Protein AF-A0AAN6RNL7-F1 (afdb_monomer_lite)

Foldseek 3Di:
DDDPPPDPDPVVVVVVVVVVVCVVVDQLVAEFFDEAEDDPPCPLVVLVVCVVVSVVSVYHYHYYYDPQDLVDDPNVVSVVVNVCNRCVVVVD

pLDDT: mean 90.2, std 13.34, range [42.34, 97.81]

InterPro domains:
  IPR021047 Mannosyltransferase 1, CMT1 [PF11735] (10-91)
  IPR021047 Mannosyltransferase 1, CMT1 [PTHR34144] (9-91)

Secondary structure (DSSP, 8-state):
-PPP-----HHHHHHHHHHHHHHHH-GGG-EEEEEE-S--SSHHHHHHHTHHHHHHTT-EEEEEE----TTSS-HHHHHHHHHHHHHGGG--

Organism: NCBI:txid2831512

Radius of gyration: 15.47 Å; chains: 1; bounding box: 34×42×38 Å

Sequence (92 aa):
MRRPSAAPGLLPRLINSLVETIRFLGPSRCALSIVEGNSVDGTGEVLASLRPALEALGVTYHFSTTPIDPTHGDRIVALAHLRNLALAPLLN

Structure (mmCIF, N/CA/C/O backbone):
data_AF-A0AAN6RNL7-F1
#
_entry.id   AF-A0AAN6RNL7-F1
#
loop_
_atom_site.group_PDB
_atom_site.id
_atom_site.type_symbol
_atom_site.label_atom_id
_atom_site.label_alt_id
_atom_site.label_comp_id
_atom_site.label_asym_id
_atom_site.label_entity_id
_atom_site.label_seq_id
_atom_site.pdbx_PDB_ins_code
_atom_site.Cartn_x
_atom_site.Cartn_y
_atom_site.Cartn_z
_atom_site.occupancy
_atom_site.B_iso_or_equiv
_atom_site.auth_seq_id
_atom_site.auth_comp_id
_atom_site.auth_asym_id
_atom_site.auth_atom_id
_atom_site.pdbx_PDB_model_num
ATOM 1 N N . MET A 1 1 ? 20.726 28.632 14.910 1.00 42.34 1 MET A N 1
ATOM 2 C CA . MET A 1 1 ? 20.245 28.790 13.520 1.00 42.34 1 MET A CA 1
ATOM 3 C C . MET A 1 1 ? 19.455 27.531 13.155 1.00 42.34 1 MET A C 1
ATOM 5 O O . MET A 1 1 ? 20.056 26.476 13.001 1.00 42.34 1 MET A O 1
ATOM 9 N N . ARG A 1 2 ? 18.114 27.578 13.169 1.00 42.88 2 ARG A N 1
ATOM 10 C CA . ARG A 1 2 ? 17.261 26.428 12.800 1.00 42.88 2 ARG A CA 1
ATOM 11 C C . ARG A 1 2 ? 17.420 26.210 11.292 1.00 42.88 2 ARG A C 1
ATOM 13 O O . ARG A 1 2 ? 17.152 27.139 10.535 1.00 42.88 2 ARG A O 1
ATOM 20 N N . ARG A 1 3 ? 17.876 25.029 10.854 1.00 44.72 3 ARG A N 1
ATOM 21 C CA . ARG A 1 3 ? 17.788 24.663 9.431 1.00 44.72 3 ARG A CA 1
ATOM 22 C C . ARG A 1 3 ? 16.312 24.762 9.018 1.00 44.72 3 ARG A C 1
ATOM 24 O O . ARG A 1 3 ? 15.469 24.311 9.800 1.00 44.72 3 ARG A O 1
ATOM 31 N N . PRO A 1 4 ? 15.979 25.338 7.851 1.00 47.25 4 PRO A N 1
ATOM 32 C CA . PRO A 1 4 ? 14.627 25.226 7.323 1.00 47.25 4 PRO A CA 1
ATOM 33 C C . PRO A 1 4 ? 14.291 23.734 7.251 1.00 47.25 4 PRO A C 1
ATOM 35 O O . PRO A 1 4 ? 15.087 22.947 6.735 1.00 47.25 4 PRO A O 1
ATOM 38 N N . SER A 1 5 ? 13.171 23.330 7.856 1.00 54.19 5 SER A N 1
ATOM 39 C CA . SER A 1 5 ? 12.681 21.959 7.747 1.00 54.19 5 SER A CA 1
ATOM 40 C C . SER A 1 5 ? 12.562 21.644 6.261 1.00 54.19 5 SER A C 1
ATOM 42 O O . SER A 1 5 ? 11.782 22.300 5.566 1.00 54.19 5 SER A O 1
ATOM 44 N N . ALA A 1 6 ? 13.362 20.697 5.764 1.00 54.44 6 ALA A N 1
ATOM 45 C CA . ALA A 1 6 ? 13.182 20.190 4.416 1.00 54.44 6 ALA A CA 1
ATOM 46 C C . ALA A 1 6 ? 11.709 19.800 4.272 1.00 54.44 6 ALA A C 1
ATOM 48 O O . ALA A 1 6 ? 11.139 19.184 5.176 1.00 54.44 6 ALA A O 1
ATOM 49 N N . ALA A 1 7 ? 11.089 20.221 3.171 1.00 53.75 7 ALA A N 1
ATOM 50 C CA . ALA A 1 7 ? 9.797 19.714 2.743 1.00 53.75 7 ALA A CA 1
ATOM 51 C C . ALA A 1 7 ? 9.758 18.201 3.037 1.00 53.75 7 ALA A C 1
ATOM 53 O O . ALA A 1 7 ? 10.650 17.506 2.547 1.00 53.75 7 ALA A O 1
ATOM 54 N N . PRO A 1 8 ? 8.807 17.680 3.844 1.00 60.12 8 PRO A N 1
ATOM 55 C CA . PRO A 1 8 ? 8.777 16.251 4.131 1.00 60.12 8 PRO A CA 1
ATOM 56 C C . PRO A 1 8 ? 8.789 15.499 2.805 1.00 60.12 8 PRO A C 1
ATOM 58 O O . PRO A 1 8 ? 8.101 15.931 1.873 1.00 60.12 8 PRO A O 1
ATOM 61 N N . GLY A 1 9 ? 9.611 14.451 2.708 1.00 81.06 9 GLY A N 1
ATOM 62 C CA . GLY A 1 9 ? 9.706 13.632 1.502 1.00 81.06 9 GLY A CA 1
ATOM 63 C C . GLY A 1 9 ? 8.320 13.169 1.045 1.00 81.06 9 GLY A C 1
ATOM 64 O O . GLY A 1 9 ? 7.376 13.128 1.839 1.00 81.06 9 GLY A O 1
ATOM 65 N N . LEU A 1 10 ? 8.180 12.844 -0.241 1.00 88.62 10 LEU A N 1
ATOM 66 C CA . LEU A 1 10 ? 6.886 12.477 -0.823 1.00 88.62 10 LEU A CA 1
ATOM 67 C C . LEU A 1 10 ? 6.230 11.309 -0.068 1.00 88.62 10 LEU A C 1
ATOM 69 O O . LEU A 1 10 ? 5.052 11.391 0.268 1.00 88.62 10 LEU A O 1
ATOM 73 N N . LEU A 1 11 ? 7.004 10.273 0.266 1.00 89.56 11 LEU A N 1
ATOM 74 C CA . LEU A 1 11 ? 6.498 9.072 0.926 1.00 89.56 1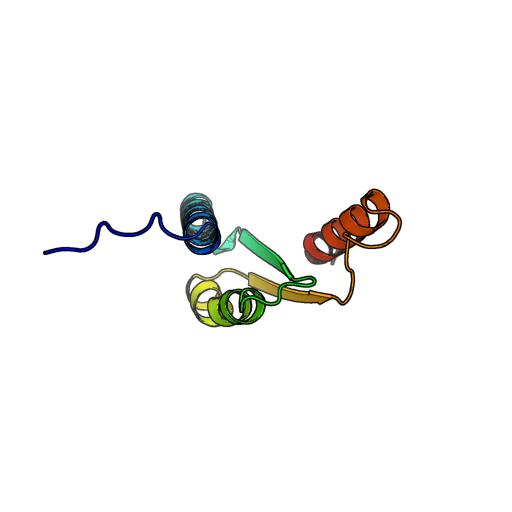1 LEU A CA 1
ATOM 75 C C . LEU A 1 11 ? 5.835 9.367 2.292 1.00 89.56 11 LEU A C 1
ATOM 77 O O . LEU A 1 11 ? 4.656 9.046 2.428 1.00 89.56 11 LEU A O 1
ATOM 81 N N . PRO A 1 12 ? 6.480 10.049 3.266 1.00 90.62 12 PRO A N 1
ATOM 82 C CA . PRO A 1 12 ? 5.815 10.453 4.509 1.00 90.62 12 PRO A CA 1
ATOM 83 C C . PRO A 1 12 ? 4.487 11.194 4.316 1.00 90.62 12 PRO A C 1
ATOM 85 O O . PRO A 1 12 ? 3.541 10.960 5.066 1.00 90.62 12 PRO A O 1
ATOM 88 N N . ARG A 1 13 ? 4.390 12.068 3.303 1.00 93.25 13 ARG A N 1
ATOM 89 C CA . ARG A 1 13 ? 3.140 12.788 3.013 1.00 93.25 13 ARG A CA 1
ATOM 90 C C . ARG A 1 13 ? 2.050 11.844 2.520 1.00 93.25 13 ARG A C 1
ATOM 92 O O . ARG A 1 13 ? 0.938 11.903 3.030 1.00 93.25 13 ARG A O 1
ATOM 99 N N . LEU A 1 14 ? 2.376 10.971 1.565 1.00 94.31 14 LEU A N 1
ATOM 100 C CA . LEU A 1 14 ? 1.429 9.998 1.016 1.00 94.31 14 LEU A CA 1
ATOM 101 C C . LEU A 1 14 ? 0.927 9.036 2.097 1.00 94.31 14 LEU A C 1
ATOM 103 O O . LEU A 1 14 ? -0.275 8.799 2.188 1.00 94.31 14 LEU A O 1
ATOM 107 N N . ILE A 1 15 ? 1.822 8.542 2.958 1.00 93.75 15 ILE A N 1
ATOM 108 C CA . ILE A 1 15 ? 1.443 7.676 4.080 1.00 93.75 15 ILE A CA 1
ATOM 109 C C . ILE A 1 15 ? 0.524 8.416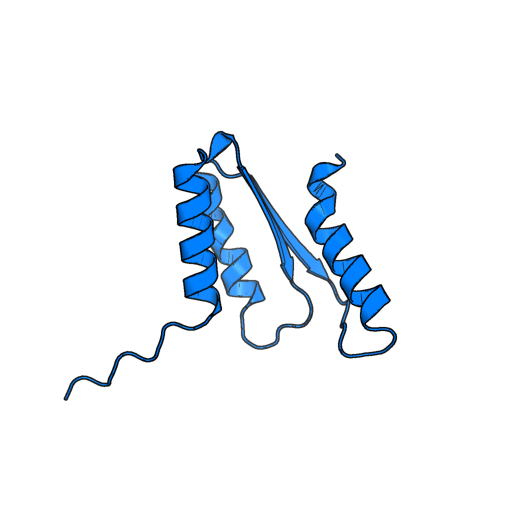 5.055 1.00 93.75 15 ILE A C 1
ATOM 111 O O . ILE A 1 15 ? -0.488 7.853 5.468 1.00 93.75 15 ILE A O 1
ATOM 115 N N . ASN A 1 16 ? 0.811 9.681 5.379 1.00 93.94 16 ASN A N 1
ATOM 116 C CA . ASN A 1 16 ? -0.067 10.459 6.252 1.00 93.94 16 ASN A CA 1
ATOM 117 C C . ASN A 1 16 ? -1.469 10.632 5.644 1.00 93.94 16 ASN A C 1
ATOM 119 O O . ASN A 1 16 ? -2.460 10.358 6.316 1.00 93.94 16 ASN A O 1
ATOM 123 N N . SER A 1 17 ? -1.563 10.993 4.360 1.00 96.38 17 SER A N 1
ATOM 124 C CA . SER A 1 17 ? -2.851 11.125 3.665 1.00 96.38 17 SER A CA 1
ATOM 125 C C . SER A 1 17 ? -3.628 9.805 3.593 1.00 96.38 17 SER A C 1
ATOM 127 O O . SER A 1 17 ? -4.850 9.802 3.755 1.00 96.38 17 SER A O 1
ATOM 129 N N . LEU A 1 18 ? -2.944 8.671 3.397 1.00 95.75 18 LEU A N 1
ATOM 130 C CA . LEU A 1 18 ? -3.570 7.346 3.430 1.00 95.75 18 LEU A CA 1
ATOM 131 C C . LEU A 1 18 ? -4.134 7.029 4.816 1.00 95.75 18 LEU A C 1
ATOM 133 O O . LEU A 1 18 ? -5.291 6.633 4.930 1.00 95.75 18 LEU A O 1
ATOM 137 N N . VAL A 1 19 ? -3.349 7.244 5.873 1.00 95.56 19 VAL A N 1
ATOM 138 C CA . VAL A 1 19 ? -3.781 6.988 7.254 1.00 95.56 19 VAL A CA 1
ATOM 139 C C . VAL A 1 19 ? -4.958 7.886 7.646 1.00 95.56 19 VAL A C 1
ATOM 141 O O . VAL A 1 19 ? -5.906 7.410 8.269 1.00 95.56 19 VAL A O 1
ATOM 144 N N . GLU A 1 20 ? -4.939 9.165 7.267 1.00 97.56 20 GLU A N 1
ATOM 145 C CA . GLU A 1 20 ? -6.063 10.086 7.482 1.00 97.56 20 GLU A CA 1
ATOM 146 C C . GLU A 1 20 ? -7.331 9.611 6.765 1.00 97.56 20 GLU A C 1
ATOM 148 O O . GLU A 1 20 ? -8.400 9.559 7.374 1.00 97.56 20 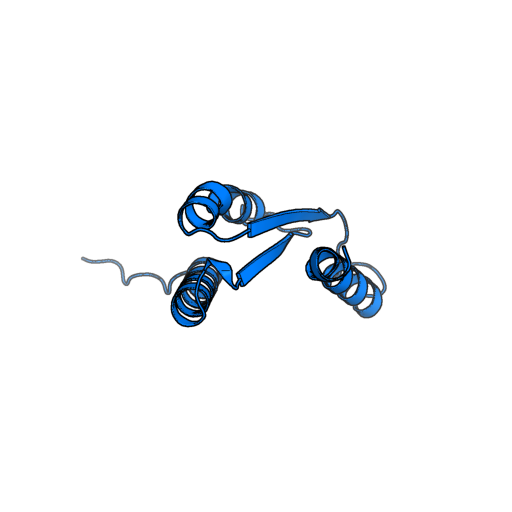GLU A O 1
ATOM 153 N N . THR A 1 21 ? -7.203 9.182 5.508 1.00 97.81 21 THR A N 1
ATOM 154 C CA . THR A 1 21 ? -8.325 8.650 4.721 1.00 97.81 21 THR A CA 1
ATOM 155 C C . THR A 1 21 ? -8.905 7.385 5.356 1.00 97.81 21 THR A C 1
ATOM 157 O O . THR A 1 21 ? -10.118 7.274 5.520 1.00 97.81 21 THR A O 1
ATOM 160 N N . ILE A 1 22 ? -8.051 6.450 5.779 1.00 97.38 22 ILE A N 1
ATOM 161 C CA . ILE A 1 22 ? -8.457 5.211 6.458 1.00 97.38 22 ILE A CA 1
ATOM 162 C C . ILE A 1 22 ? -9.207 5.517 7.760 1.00 97.38 22 ILE A C 1
ATOM 164 O O . ILE A 1 22 ? -10.249 4.921 8.032 1.00 97.38 22 ILE A O 1
ATOM 168 N N . ARG A 1 23 ? -8.708 6.463 8.566 1.00 96.31 23 ARG A N 1
ATOM 169 C CA . ARG A 1 23 ? -9.375 6.880 9.810 1.00 96.31 23 ARG A CA 1
ATOM 170 C C . ARG A 1 23 ? -10.738 7.506 9.540 1.00 96.31 23 ARG A C 1
ATOM 172 O O . ARG A 1 23 ? -11.679 7.210 10.267 1.00 96.31 23 ARG A O 1
ATOM 179 N N . PHE A 1 24 ? -10.843 8.331 8.501 1.00 97.81 24 PHE A N 1
ATOM 180 C CA . PHE A 1 24 ? -12.102 8.949 8.096 1.00 97.81 24 PHE A CA 1
ATOM 181 C C . PHE A 1 24 ? -13.135 7.915 7.621 1.00 97.81 24 PHE A C 1
ATOM 183 O O . PHE A 1 24 ? -14.296 7.976 8.019 1.00 97.81 24 PHE A O 1
ATOM 190 N N . LEU A 1 25 ? -12.724 6.945 6.797 1.00 97.31 25 LEU A N 1
ATOM 191 C CA . LEU A 1 25 ? -13.619 5.913 6.255 1.00 97.31 25 LEU A CA 1
ATOM 192 C C . LEU A 1 25 ? -13.982 4.819 7.273 1.00 97.31 25 LEU A C 1
ATOM 194 O O . LEU A 1 25 ? -15.022 4.166 7.124 1.00 97.31 25 LEU A O 1
ATOM 198 N N . GLY A 1 26 ? -13.144 4.633 8.293 1.00 97.25 26 GLY A N 1
ATOM 199 C CA . GLY A 1 26 ? -13.221 3.552 9.269 1.00 97.25 26 GLY A CA 1
ATOM 200 C C . GLY A 1 26 ? -12.192 2.455 8.957 1.00 97.25 26 GLY A C 1
ATOM 201 O O . GLY A 1 26 ? -12.307 1.814 7.910 1.00 97.25 26 GLY A O 1
ATOM 202 N N . PRO A 1 27 ? -11.220 2.179 9.851 1.00 96.62 27 PRO A N 1
ATOM 203 C CA . PRO A 1 27 ? -10.144 1.220 9.585 1.00 96.62 27 PRO A CA 1
ATOM 204 C C . PRO A 1 27 ? -10.610 -0.195 9.241 1.00 96.62 27 PRO A C 1
ATOM 206 O O . PRO A 1 27 ? -10.105 -0.784 8.293 1.00 96.62 27 PRO A O 1
ATOM 209 N N . SER A 1 28 ? -11.641 -0.697 9.926 1.00 94.75 28 SER A N 1
ATOM 210 C CA . SER A 1 28 ? -12.225 -2.024 9.677 1.00 94.75 28 SER A CA 1
ATOM 211 C C . SER A 1 28 ? -12.935 -2.155 8.325 1.00 94.75 28 SER A C 1
ATOM 213 O O . SER A 1 28 ? -13.313 -3.255 7.930 1.00 94.75 28 SER A O 1
ATOM 215 N N . ARG A 1 29 ? -13.146 -1.039 7.618 1.00 95.12 29 ARG A N 1
ATOM 216 C CA . ARG A 1 29 ? -13.748 -0.983 6.278 1.00 95.12 29 ARG A CA 1
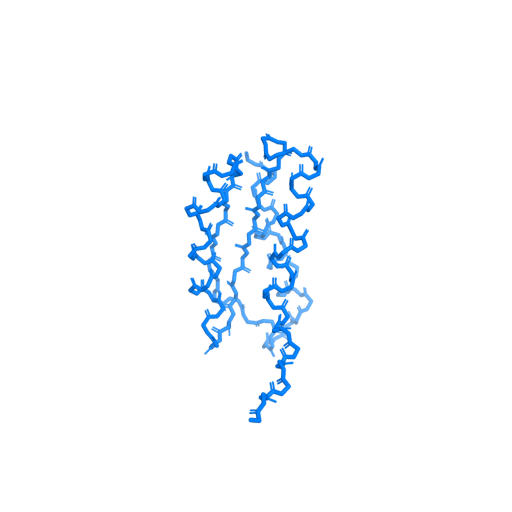ATOM 217 C C . ARG A 1 29 ? -12.696 -0.822 5.181 1.00 95.12 29 ARG A C 1
ATOM 219 O O . ARG A 1 29 ? -13.058 -0.665 4.018 1.00 95.12 29 ARG A O 1
ATOM 226 N N . CYS A 1 30 ? -11.419 -0.810 5.552 1.00 96.19 30 CYS A N 1
ATOM 227 C CA . CYS A 1 30 ? -10.311 -0.544 4.654 1.00 96.19 30 CYS A CA 1
ATOM 228 C C . CYS A 1 30 ? -9.303 -1.694 4.676 1.00 96.19 30 CYS A C 1
ATOM 230 O O . CYS A 1 30 ? -8.998 -2.268 5.719 1.00 96.19 30 CYS A O 1
ATOM 232 N N . ALA A 1 31 ? -8.710 -1.950 3.516 1.00 95.81 31 ALA A N 1
ATOM 233 C CA . ALA A 1 31 ? -7.467 -2.692 3.381 1.00 95.81 31 ALA A CA 1
ATOM 234 C C . ALA A 1 31 ? -6.474 -1.819 2.609 1.00 95.81 31 ALA A C 1
ATOM 236 O O . ALA A 1 31 ? -6.872 -1.028 1.750 1.00 95.81 31 ALA A O 1
ATOM 237 N N . LEU A 1 32 ? -5.185 -1.955 2.912 1.00 96.88 32 LEU A N 1
ATOM 238 C CA . LEU A 1 32 ? -4.113 -1.311 2.163 1.00 96.88 32 LEU A CA 1
ATOM 239 C C . LEU A 1 32 ? -3.308 -2.389 1.441 1.00 96.88 32 LEU A C 1
ATOM 241 O O . LEU A 1 32 ? -2.844 -3.336 2.068 1.00 96.88 32 LEU A O 1
ATOM 245 N N . SER A 1 33 ? -3.136 -2.237 0.131 1.00 97.62 33 SER A N 1
ATOM 246 C CA . SER A 1 33 ? -2.326 -3.131 -0.694 1.00 97.62 33 SER A CA 1
ATOM 247 C C . SER A 1 33 ? -1.261 -2.327 -1.425 1.00 97.62 33 SER A C 1
ATOM 249 O O . SER A 1 33 ? -1.584 -1.381 -2.145 1.00 97.62 33 SER A O 1
ATOM 251 N N . ILE A 1 34 ? 0.005 -2.676 -1.205 1.00 96.75 34 ILE A N 1
ATOM 252 C CA . ILE A 1 34 ? 1.161 -2.021 -1.815 1.00 96.75 34 ILE A CA 1
ATOM 253 C C . ILE A 1 34 ? 2.060 -3.085 -2.446 1.00 96.75 34 ILE A C 1
ATOM 255 O O . ILE A 1 34 ? 2.450 -4.062 -1.803 1.00 96.75 34 ILE A O 1
ATOM 259 N N . VAL A 1 35 ? 2.404 -2.858 -3.712 1.00 96.81 35 VAL A N 1
ATOM 260 C CA . VAL A 1 35 ? 3.432 -3.609 -4.435 1.00 96.81 35 VAL A CA 1
ATOM 261 C C . VAL A 1 35 ? 4.607 -2.673 -4.641 1.00 96.81 35 VAL A C 1
ATOM 263 O O . VAL A 1 35 ? 4.465 -1.636 -5.289 1.00 96.81 35 VAL A O 1
ATOM 266 N N . GLU A 1 36 ? 5.745 -3.026 -4.063 1.00 93.75 36 GLU A N 1
ATOM 267 C CA . GLU A 1 36 ? 7.001 -2.312 -4.261 1.00 93.75 36 GLU A CA 1
ATOM 268 C C . GLU A 1 36 ? 7.784 -2.966 -5.412 1.00 93.75 36 GLU A C 1
ATOM 270 O O . GLU A 1 36 ? 7.769 -4.188 -5.565 1.00 93.75 36 GLU A O 1
ATOM 275 N N . GLY A 1 37 ? 8.374 -2.139 -6.276 1.00 87.75 37 GLY A N 1
ATOM 276 C CA . GLY A 1 37 ? 9.072 -2.564 -7.486 1.00 87.75 37 GLY A CA 1
ATOM 277 C C . GLY A 1 37 ? 10.588 -2.507 -7.320 1.00 87.75 37 GLY A C 1
ATOM 278 O O . GLY A 1 37 ? 11.182 -3.333 -6.639 1.00 87.75 37 GLY A O 1
ATOM 279 N N . ASN A 1 38 ? 11.223 -1.551 -8.001 1.00 85.75 38 ASN A N 1
ATOM 280 C CA . ASN A 1 38 ? 12.679 -1.444 -8.112 1.00 85.75 38 ASN A CA 1
ATOM 281 C C . ASN A 1 38 ? 13.276 -0.255 -7.337 1.00 85.75 38 ASN A C 1
ATOM 283 O O . ASN A 1 38 ? 14.248 0.355 -7.792 1.00 85.75 38 ASN A O 1
ATOM 287 N N . SER A 1 39 ? 12.710 0.104 -6.183 1.00 85.19 39 SER A N 1
ATOM 288 C CA . SER A 1 39 ? 13.271 1.182 -5.364 1.00 85.19 39 SER A CA 1
ATOM 289 C C . SER A 1 39 ? 14.630 0.775 -4.786 1.00 85.19 39 SER A C 1
ATOM 291 O O . SER A 1 39 ? 14.785 -0.306 -4.228 1.00 85.19 39 SER A O 1
ATOM 293 N N . VAL A 1 40 ? 15.619 1.667 -4.877 1.00 86.44 40 VAL A N 1
ATOM 294 C CA . VAL A 1 40 ? 16.977 1.459 -4.324 1.00 86.44 40 VAL A CA 1
ATOM 295 C C . VAL A 1 40 ? 17.295 2.406 -3.162 1.00 86.44 40 VAL A C 1
ATOM 297 O O . VAL A 1 40 ? 18.440 2.517 -2.734 1.00 86.44 40 VAL A O 1
ATOM 300 N N . ASP A 1 41 ? 16.290 3.127 -2.669 1.00 86.94 41 ASP A N 1
ATOM 301 C CA . ASP A 1 41 ? 16.426 4.244 -1.729 1.00 86.94 41 ASP A CA 1
ATOM 302 C C . ASP A 1 41 ? 15.893 3.941 -0.317 1.00 86.94 41 ASP A C 1
ATOM 304 O O . ASP A 1 41 ? 15.717 4.853 0.491 1.00 86.94 41 ASP A O 1
ATOM 308 N N . GLY A 1 42 ? 15.634 2.669 -0.006 1.00 88.56 42 GLY A N 1
ATOM 309 C CA . GLY A 1 42 ? 15.087 2.255 1.287 1.00 88.56 42 GLY A CA 1
ATOM 310 C C . GLY A 1 42 ? 13.553 2.294 1.374 1.00 88.56 42 GLY A C 1
ATOM 311 O O . GLY A 1 42 ? 12.980 2.064 2.443 1.00 88.56 42 GLY A O 1
ATOM 312 N N . THR A 1 43 ? 12.858 2.638 0.278 1.00 91.00 43 THR A N 1
ATOM 313 C CA . THR A 1 43 ? 11.389 2.741 0.2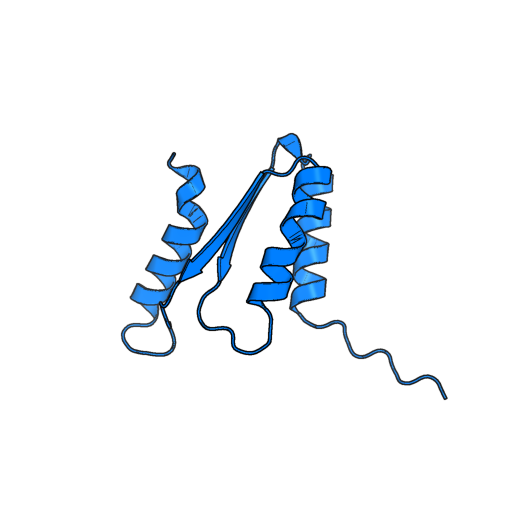54 1.00 91.00 43 THR A CA 1
ATOM 314 C C . THR A 1 43 ? 10.712 1.426 0.648 1.00 91.00 43 THR A C 1
ATOM 316 O O . THR A 1 43 ? 9.741 1.449 1.408 1.00 91.00 43 THR A O 1
ATOM 319 N N . GLY A 1 44 ? 11.231 0.281 0.195 1.00 92.81 44 GLY A N 1
ATOM 320 C CA . GLY A 1 44 ? 10.669 -1.033 0.517 1.00 92.81 44 GLY A CA 1
ATOM 321 C C . GLY A 1 44 ? 10.703 -1.350 2.010 1.00 92.81 44 GLY A C 1
ATOM 322 O O . GLY A 1 44 ? 9.701 -1.791 2.570 1.00 92.81 44 GLY A O 1
ATOM 323 N N . GLU A 1 45 ? 11.809 -1.050 2.686 1.00 93.19 45 GLU A N 1
ATOM 324 C CA . GLU A 1 45 ? 11.976 -1.257 4.123 1.00 93.19 45 GLU A CA 1
ATOM 325 C C . GLU A 1 45 ? 11.027 -0.369 4.927 1.00 93.19 45 GLU A C 1
ATOM 327 O O . GLU A 1 45 ? 10.377 -0.836 5.867 1.00 93.19 45 GLU A O 1
ATOM 332 N N . VAL A 1 46 ? 10.892 0.901 4.529 1.00 93.12 46 VAL A N 1
ATOM 333 C CA . VAL A 1 46 ? 9.946 1.825 5.162 1.00 93.12 46 VAL A CA 1
ATOM 334 C C . VAL A 1 46 ? 8.518 1.309 4.999 1.00 93.12 46 VAL A C 1
ATOM 336 O O . VAL A 1 46 ? 7.800 1.212 5.993 1.00 93.12 46 VAL A O 1
ATOM 339 N N . LEU A 1 47 ? 8.109 0.921 3.788 1.00 95.38 47 LEU A N 1
ATOM 340 C CA . LEU A 1 47 ? 6.770 0.391 3.519 1.00 95.38 47 LEU A CA 1
ATOM 341 C C . LEU A 1 47 ? 6.491 -0.909 4.284 1.00 95.38 47 LEU A C 1
ATOM 343 O O . LEU A 1 47 ? 5.404 -1.065 4.846 1.00 95.38 47 LEU A O 1
ATOM 347 N N . ALA A 1 48 ? 7.460 -1.822 4.359 1.00 95.31 48 ALA A N 1
ATOM 348 C CA . ALA A 1 48 ? 7.338 -3.053 5.134 1.00 95.31 48 ALA A CA 1
ATOM 349 C C . ALA A 1 48 ? 7.162 -2.762 6.635 1.00 95.31 48 ALA A C 1
ATOM 351 O O . ALA A 1 48 ? 6.329 -3.386 7.300 1.00 95.31 48 ALA A O 1
ATOM 352 N N . SER A 1 49 ? 7.888 -1.769 7.161 1.00 95.44 49 SER A N 1
ATOM 353 C CA . SER A 1 49 ? 7.855 -1.391 8.580 1.00 95.44 49 SER A CA 1
ATOM 354 C C . SER A 1 49 ? 6.520 -0.801 9.051 1.00 95.44 49 SER A C 1
ATOM 356 O O . SER A 1 49 ? 6.273 -0.746 10.254 1.00 95.44 49 SER A O 1
ATOM 358 N N . LEU A 1 50 ? 5.625 -0.402 8.137 1.00 95.44 50 LEU A N 1
ATOM 359 C CA . LEU A 1 50 ? 4.304 0.136 8.489 1.00 95.44 50 LEU A CA 1
ATOM 360 C C . LEU A 1 50 ? 3.349 -0.924 9.051 1.00 95.44 50 LEU A C 1
ATOM 362 O O . LEU A 1 50 ? 2.365 -0.569 9.704 1.00 95.44 50 LEU A O 1
ATOM 366 N N . ARG A 1 51 ? 3.623 -2.213 8.807 1.00 97.00 51 ARG A N 1
ATOM 367 C CA . ARG A 1 51 ? 2.719 -3.320 9.140 1.00 97.00 51 ARG A CA 1
ATOM 368 C C . ARG A 1 51 ? 2.213 -3.296 10.586 1.00 97.00 51 ARG A C 1
ATOM 370 O O . ARG A 1 51 ? 0.993 -3.269 10.746 1.00 97.00 51 ARG A O 1
ATOM 377 N N . PRO A 1 52 ? 3.069 -3.231 11.626 1.00 97.44 52 PRO A N 1
ATOM 378 C CA . PRO A 1 52 ? 2.586 -3.281 13.003 1.00 97.44 52 PRO A CA 1
ATOM 379 C C . PRO A 1 52 ? 1.645 -2.117 13.335 1.00 97.44 52 PRO A C 1
ATOM 381 O O . PRO A 1 52 ? 0.669 -2.297 14.055 1.00 97.44 52 PRO A O 1
ATOM 384 N N . ALA A 1 53 ? 1.904 -0.926 12.785 1.00 95.25 53 ALA A N 1
ATOM 385 C CA . ALA A 1 53 ? 1.080 0.255 13.027 1.00 95.25 53 ALA A CA 1
ATOM 386 C C . ALA A 1 53 ? -0.285 0.175 12.322 1.00 95.25 53 ALA A C 1
ATOM 388 O O . ALA A 1 53 ? -1.296 0.578 12.895 1.00 95.25 53 ALA A O 1
ATOM 389 N N . LEU A 1 54 ? -0.324 -0.345 11.092 1.00 96.06 54 LEU A N 1
ATOM 390 C CA . LEU A 1 54 ? -1.564 -0.525 10.331 1.00 96.06 54 LEU A CA 1
ATOM 391 C C . LEU A 1 54 ? -2.437 -1.636 10.925 1.00 96.06 54 LEU A C 1
ATOM 393 O O . LEU A 1 54 ? -3.639 -1.442 11.095 1.00 96.06 54 LEU A O 1
ATOM 397 N N . GLU A 1 55 ? -1.833 -2.757 11.317 1.00 95.62 55 GLU A N 1
ATOM 398 C CA . GLU A 1 55 ? -2.545 -3.863 11.965 1.00 95.62 55 GLU A CA 1
ATOM 399 C C . GLU A 1 55 ? -3.080 -3.446 13.344 1.00 95.62 55 GLU A C 1
ATOM 401 O O . GLU A 1 55 ? -4.232 -3.735 13.662 1.00 95.62 55 GLU A O 1
ATOM 406 N N . ALA A 1 56 ? -2.318 -2.666 14.121 1.00 96.00 56 ALA A N 1
ATOM 407 C CA . ALA A 1 56 ? -2.798 -2.082 15.378 1.00 96.00 56 ALA A CA 1
ATOM 408 C C . ALA A 1 56 ? -3.965 -1.093 15.184 1.00 96.00 56 ALA A C 1
ATOM 410 O O . ALA A 1 56 ? -4.792 -0.933 16.080 1.00 96.00 56 ALA A O 1
ATOM 411 N N . LEU A 1 57 ? -4.057 -0.441 14.019 1.00 95.31 57 LEU A N 1
ATOM 412 C CA . LEU A 1 57 ? -5.195 0.405 13.646 1.00 95.31 57 LEU A CA 1
ATOM 413 C C . LEU A 1 57 ? -6.418 -0.420 13.193 1.00 95.31 57 LEU A C 1
ATOM 415 O O . LEU A 1 57 ? -7.498 0.142 13.034 1.00 95.31 57 LEU A O 1
ATOM 419 N N . GLY A 1 58 ? -6.273 -1.735 12.999 1.00 96.19 58 GLY A N 1
ATOM 420 C CA . GLY A 1 58 ? -7.322 -2.620 12.490 1.00 96.19 58 GLY A CA 1
ATOM 421 C C . GLY A 1 58 ? -7.419 -2.655 10.963 1.00 96.19 58 GLY A C 1
ATOM 422 O O . GLY A 1 58 ? -8.481 -2.974 10.436 1.00 96.19 58 GLY A O 1
ATOM 423 N N . VAL A 1 59 ? -6.340 -2.301 10.257 1.00 97.25 59 VAL A N 1
ATOM 424 C CA . VAL A 1 59 ? -6.259 -2.314 8.789 1.00 97.25 59 VAL A CA 1
ATOM 425 C C . VAL A 1 59 ? -5.560 -3.585 8.325 1.00 97.25 59 VAL A C 1
ATOM 427 O O . VAL A 1 59 ? -4.436 -3.868 8.741 1.00 97.25 59 VAL A O 1
ATOM 430 N N . THR A 1 60 ? -6.171 -4.315 7.394 1.00 95.88 60 THR A N 1
ATOM 431 C CA . THR A 1 60 ? -5.482 -5.410 6.701 1.00 95.88 60 THR A CA 1
ATOM 432 C C . THR A 1 60 ? -4.438 -4.836 5.747 1.00 95.88 60 THR A C 1
ATOM 434 O O . THR A 1 60 ? -4.772 -4.052 4.856 1.00 95.88 60 THR A O 1
ATOM 437 N N . TYR A 1 61 ? -3.172 -5.224 5.922 1.00 97.31 61 TYR A N 1
ATOM 438 C CA . TYR A 1 61 ? -2.068 -4.735 5.098 1.00 97.31 61 TYR A CA 1
ATOM 439 C C . TYR A 1 61 ? -1.439 -5.837 4.238 1.00 97.31 61 TYR A C 1
ATOM 441 O O . TYR A 1 61 ? -0.776 -6.751 4.741 1.00 97.31 61 TYR A O 1
ATOM 449 N N . HIS A 1 62 ? -1.594 -5.713 2.922 1.00 97.19 62 HIS A N 1
ATOM 450 C CA . HIS A 1 62 ? -0.916 -6.529 1.922 1.00 97.19 62 HIS A CA 1
ATOM 451 C C . HIS A 1 62 ? 0.314 -5.777 1.416 1.00 97.19 62 HIS A C 1
ATOM 453 O O . HIS A 1 62 ? 0.211 -4.677 0.878 1.00 97.19 62 HIS A O 1
ATOM 459 N N . PHE A 1 63 ? 1.485 -6.378 1.594 1.00 97.25 63 PHE A N 1
ATOM 460 C CA . PHE A 1 63 ? 2.744 -5.845 1.091 1.00 97.25 63 PHE A CA 1
ATOM 461 C C . PHE A 1 63 ? 3.481 -6.953 0.357 1.00 97.25 63 PHE A C 1
ATOM 463 O O . PHE A 1 63 ? 3.598 -8.063 0.879 1.00 97.25 63 PHE A O 1
ATOM 470 N N . SER A 1 64 ? 3.964 -6.652 -0.841 1.00 95.88 64 SER A N 1
ATOM 471 C CA . SER A 1 64 ? 4.776 -7.568 -1.637 1.00 95.88 64 SER A CA 1
ATOM 472 C C . SER A 1 64 ? 5.785 -6.789 -2.469 1.00 95.88 64 SER A C 1
ATOM 474 O O . SER A 1 64 ? 5.602 -5.598 -2.724 1.00 95.88 64 SER A O 1
ATOM 476 N N . THR A 1 65 ? 6.843 -7.473 -2.884 1.00 95.25 65 THR A N 1
ATOM 477 C CA . THR A 1 65 ? 7.856 -6.938 -3.792 1.00 95.25 65 THR A CA 1
ATOM 478 C C . THR A 1 65 ? 7.799 -7.674 -5.124 1.00 95.25 65 THR A C 1
ATOM 480 O O . THR A 1 65 ? 7.319 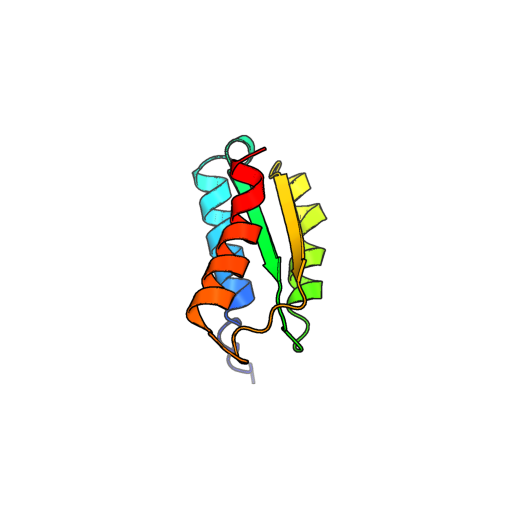-8.809 -5.207 1.00 95.25 65 THR A O 1
ATOM 483 N N . THR A 1 66 ? 8.275 -7.036 -6.188 1.00 95.06 66 THR A N 1
ATOM 484 C CA . THR A 1 66 ? 8.321 -7.635 -7.523 1.00 95.06 66 THR A CA 1
ATOM 485 C C . THR A 1 66 ? 9.561 -7.190 -8.289 1.00 95.06 66 THR A C 1
ATOM 487 O O . THR A 1 66 ? 9.951 -6.031 -8.191 1.00 95.06 66 THR A O 1
ATOM 490 N N . PRO A 1 67 ? 10.172 -8.071 -9.103 1.00 93.00 67 PRO A N 1
ATOM 491 C CA . PRO A 1 67 ? 11.306 -7.698 -9.945 1.00 93.00 67 PRO A CA 1
ATOM 492 C C . PRO A 1 67 ? 10.897 -6.887 -11.189 1.00 93.00 67 PRO A C 1
ATOM 494 O O . PRO A 1 67 ? 11.753 -6.582 -12.016 1.00 93.00 67 PRO A O 1
ATOM 497 N N . ILE A 1 68 ? 9.604 -6.589 -11.383 1.00 93.69 68 ILE A N 1
ATOM 498 C CA . ILE A 1 68 ? 9.129 -5.836 -12.550 1.00 93.69 68 ILE A CA 1
ATOM 499 C C . ILE A 1 68 ? 9.684 -4.414 -12.500 1.00 93.69 68 ILE A C 1
ATOM 501 O O . ILE A 1 68 ? 9.306 -3.610 -11.649 1.00 93.69 68 ILE A O 1
ATOM 505 N N . ASP A 1 69 ? 10.514 -4.095 -13.487 1.00 92.88 69 ASP A N 1
ATOM 506 C CA . ASP A 1 69 ? 11.048 -2.761 -13.702 1.00 92.88 69 ASP A CA 1
ATOM 507 C C . ASP A 1 69 ? 10.358 -2.098 -14.911 1.00 92.88 69 ASP A C 1
ATOM 509 O O . ASP A 1 69 ? 10.636 -2.462 -16.057 1.00 92.88 69 ASP A O 1
ATOM 513 N N . PRO A 1 70 ? 9.471 -1.106 -14.700 1.00 91.88 70 PRO A N 1
ATOM 514 C CA . PRO A 1 70 ? 8.760 -0.430 -15.782 1.00 91.88 70 PRO A CA 1
ATOM 515 C C . PRO A 1 70 ? 9.640 0.546 -16.582 1.00 91.88 70 PRO A C 1
ATOM 517 O O . PRO A 1 70 ? 9.144 1.177 -17.518 1.00 91.88 70 PRO A O 1
ATOM 520 N N . THR A 1 71 ? 10.914 0.724 -16.215 1.00 92.62 71 THR A N 1
ATOM 521 C CA . THR A 1 71 ? 11.878 1.539 -16.972 1.00 92.62 71 THR A CA 1
ATOM 522 C C . THR A 1 71 ? 12.511 0.774 -18.137 1.00 92.62 71 THR A C 1
ATOM 524 O O . THR A 1 71 ? 13.088 1.395 -19.029 1.00 92.62 71 THR A O 1
ATOM 527 N N . HIS A 1 72 ? 12.333 -0.550 -18.181 1.00 89.50 72 HIS A N 1
ATOM 528 C CA . HIS A 1 72 ? 12.837 -1.424 -19.234 1.00 89.50 72 HIS A CA 1
ATOM 529 C C . HIS A 1 72 ? 11.678 -2.076 -20.014 1.00 89.50 72 HIS A C 1
ATOM 531 O O . HIS A 1 72 ? 10.734 -2.603 -19.429 1.00 89.50 72 HIS A O 1
ATOM 537 N N . GLY A 1 73 ? 11.756 -2.084 -21.350 1.00 91.12 73 GLY A N 1
ATOM 538 C CA . GLY A 1 73 ? 10.768 -2.744 -22.218 1.00 91.12 73 GLY A CA 1
ATOM 539 C C . GLY A 1 73 ? 9.457 -1.967 -22.406 1.00 91.12 73 GLY A C 1
ATOM 540 O O . GLY A 1 73 ? 9.451 -0.736 -22.464 1.00 91.12 73 GLY A O 1
ATOM 541 N N . ASP A 1 74 ? 8.338 -2.688 -22.555 1.00 95.94 74 ASP A N 1
ATOM 542 C CA . ASP A 1 74 ? 7.010 -2.078 -22.701 1.00 95.94 74 ASP A CA 1
ATOM 543 C C . ASP A 1 74 ? 6.487 -1.588 -21.345 1.00 95.94 74 ASP A C 1
ATOM 545 O O . ASP A 1 74 ? 5.901 -2.325 -20.544 1.00 95.94 74 ASP A O 1
ATOM 549 N N . ARG A 1 75 ? 6.694 -0.293 -21.110 1.00 95.50 75 ARG A N 1
ATOM 550 C CA . ARG A 1 75 ? 6.298 0.392 -19.883 1.00 95.50 75 ARG A CA 1
ATOM 551 C C . ARG A 1 75 ? 4.801 0.287 -19.584 1.00 95.50 75 ARG A C 1
ATOM 553 O O . ARG A 1 75 ? 4.435 0.216 -18.413 1.00 95.50 75 ARG A O 1
ATOM 560 N N . ILE A 1 76 ? 3.925 0.300 -20.593 1.00 96.94 76 ILE A N 1
ATOM 561 C CA . ILE A 1 76 ? 2.470 0.262 -20.365 1.00 96.94 76 ILE A CA 1
ATOM 562 C C . ILE A 1 76 ? 2.079 -1.113 -19.831 1.00 96.94 76 ILE A C 1
ATOM 564 O O . ILE A 1 76 ? 1.357 -1.207 -18.836 1.00 96.94 76 ILE A O 1
ATOM 568 N N . VAL A 1 77 ? 2.603 -2.170 -20.449 1.00 97.06 77 VAL A N 1
ATOM 569 C CA . VAL A 1 77 ? 2.368 -3.550 -20.013 1.00 97.06 77 VAL A CA 1
ATOM 570 C C . VAL A 1 77 ? 2.921 -3.777 -18.604 1.00 97.06 77 VAL A C 1
ATOM 572 O O . VAL A 1 77 ? 2.214 -4.317 -17.751 1.00 97.06 77 VAL A O 1
ATOM 575 N N . ALA A 1 78 ? 4.139 -3.307 -18.322 1.00 95.50 78 ALA A N 1
ATOM 576 C CA . ALA A 1 78 ? 4.750 -3.428 -16.998 1.00 95.50 78 ALA A CA 1
ATOM 577 C C . ALA A 1 78 ? 3.917 -2.729 -15.906 1.00 95.50 78 ALA A C 1
ATOM 579 O O . ALA A 1 78 ? 3.611 -3.328 -14.874 1.00 95.50 78 ALA A O 1
ATOM 580 N N . LEU A 1 79 ? 3.477 -1.490 -16.150 1.00 95.94 79 LEU A N 1
ATOM 581 C CA . LEU A 1 79 ? 2.631 -0.746 -15.210 1.00 95.94 79 LEU A CA 1
ATOM 582 C C . LEU A 1 79 ? 1.252 -1.394 -15.025 1.00 95.94 79 LEU A C 1
ATOM 584 O O . LEU A 1 79 ? 0.734 -1.425 -13.907 1.00 95.94 79 LEU A O 1
ATOM 588 N N . ALA A 1 80 ? 0.660 -1.941 -16.090 1.00 96.81 80 ALA A N 1
ATOM 589 C CA . ALA A 1 80 ? -0.595 -2.680 -15.993 1.00 96.81 80 ALA A CA 1
ATOM 590 C C . ALA A 1 80 ? -0.446 -3.932 -15.114 1.00 96.81 80 ALA A C 1
ATOM 592 O O . ALA A 1 80 ? -1.329 -4.217 -14.303 1.00 96.81 80 ALA A O 1
ATOM 593 N N . HIS A 1 81 ? 0.682 -4.640 -15.221 1.00 95.81 81 HIS A N 1
ATOM 594 C CA . HIS A 1 81 ? 0.982 -5.791 -14.374 1.00 95.81 81 HIS A CA 1
ATOM 595 C C . HIS A 1 81 ? 1.149 -5.378 -12.903 1.00 95.81 81 HIS A C 1
ATOM 597 O O . HIS A 1 81 ? 0.484 -5.948 -12.040 1.00 95.81 81 HIS A O 1
ATOM 603 N N . LEU A 1 82 ? 1.935 -4.333 -12.615 1.00 96.00 82 LEU A N 1
ATOM 604 C CA . LEU A 1 82 ? 2.097 -3.790 -11.257 1.00 96.00 82 LEU A CA 1
ATOM 605 C C . LEU A 1 82 ? 0.755 -3.401 -10.622 1.00 96.00 82 LEU A C 1
ATOM 607 O O . LEU A 1 82 ? 0.466 -3.781 -9.488 1.00 96.00 82 LEU A O 1
ATOM 611 N N . ARG A 1 83 ? -0.103 -2.699 -11.374 1.00 95.81 83 ARG A N 1
ATOM 612 C CA . ARG A 1 83 ? -1.461 -2.354 -10.932 1.00 95.81 83 ARG A CA 1
ATOM 613 C C . ARG A 1 83 ? -2.266 -3.605 -10.586 1.00 95.81 83 ARG A C 1
ATOM 615 O O . ARG A 1 83 ? -2.917 -3.641 -9.549 1.00 95.81 83 ARG A O 1
ATOM 622 N N . ASN A 1 84 ? -2.248 -4.616 -11.452 1.00 96.75 84 ASN A N 1
ATOM 623 C CA . ASN A 1 84 ? -3.019 -5.837 -11.232 1.00 96.75 84 ASN A CA 1
ATOM 624 C C . ASN A 1 84 ? -2.532 -6.602 -9.991 1.00 96.75 84 ASN A C 1
ATOM 626 O O . ASN A 1 84 ? -3.366 -7.106 -9.247 1.00 96.75 84 ASN A O 1
ATOM 630 N N . LEU A 1 85 ? -1.221 -6.632 -9.724 1.00 96.88 85 LEU A N 1
ATOM 631 C CA . LEU A 1 85 ? -0.672 -7.208 -8.490 1.00 96.88 85 LEU A CA 1
ATOM 632 C C . LEU A 1 85 ? -1.177 -6.458 -7.249 1.00 96.88 85 LEU A C 1
ATOM 634 O O . LEU A 1 85 ? -1.618 -7.087 -6.291 1.00 96.88 85 LEU A O 1
ATOM 638 N N . ALA A 1 86 ? -1.188 -5.121 -7.281 1.00 96.44 86 ALA A N 1
ATOM 639 C CA . ALA A 1 86 ? -1.682 -4.318 -6.162 1.00 96.44 86 ALA A CA 1
ATOM 640 C C . ALA A 1 86 ? -3.188 -4.514 -5.917 1.00 96.44 86 ALA A C 1
ATOM 642 O O . ALA A 1 86 ? -3.637 -4.465 -4.773 1.00 96.44 86 ALA A O 1
ATOM 643 N N . LEU A 1 87 ? -3.964 -4.776 -6.971 1.00 96.81 87 LEU A N 1
ATOM 644 C CA . LEU A 1 87 ? -5.404 -5.035 -6.894 1.00 96.81 87 LEU A CA 1
ATOM 645 C C . LEU A 1 87 ? -5.757 -6.506 -6.631 1.00 96.81 87 LEU A C 1
ATOM 647 O O . LEU A 1 87 ? -6.925 -6.794 -6.385 1.00 96.81 87 LEU A O 1
ATOM 651 N N . ALA A 1 88 ? -4.791 -7.428 -6.662 1.00 96.44 88 ALA A N 1
ATOM 652 C CA . ALA A 1 88 ? -5.041 -8.861 -6.504 1.00 96.44 88 ALA A CA 1
ATOM 653 C C . ALA A 1 88 ? -5.845 -9.229 -5.237 1.00 96.44 88 ALA A C 1
ATOM 655 O O . ALA A 1 88 ? -6.711 -10.097 -5.345 1.00 96.44 88 ALA A O 1
ATOM 656 N N . PRO A 1 89 ? -5.666 -8.564 -4.072 1.00 95.19 89 PRO A N 1
ATOM 657 C CA . PRO A 1 89 ? -6.486 -8.841 -2.890 1.00 95.19 89 PRO A CA 1
ATOM 658 C C . PRO A 1 89 ? -7.986 -8.549 -3.046 1.00 95.19 89 PRO A C 1
ATOM 660 O O . PRO A 1 89 ? -8.762 -8.969 -2.203 1.00 95.19 89 PRO A O 1
ATOM 663 N N . LEU A 1 90 ? -8.419 -7.834 -4.091 1.00 92.75 90 LEU A N 1
ATOM 664 C CA . LEU A 1 90 ? -9.846 -7.588 -4.348 1.00 92.75 90 LEU A CA 1
ATOM 665 C C . LEU A 1 90 ? -10.558 -8.774 -5.007 1.00 92.75 90 LEU A C 1
ATOM 667 O O . LEU A 1 90 ? -11.782 -8.761 -5.114 1.00 92.75 90 LEU A O 1
ATOM 671 N N . LEU A 1 91 ? -9.804 -9.748 -5.518 1.00 91.50 91 LEU A N 1
ATOM 672 C CA . LEU A 1 91 ? -10.339 -10.858 -6.306 1.00 91.50 91 LEU A CA 1
ATOM 673 C C . LEU A 1 91 ? -10.428 -12.174 -5.520 1.00 91.50 91 LEU A C 1
ATOM 675 O O . LEU A 1 91 ? -10.941 -13.146 -6.072 1.00 91.50 91 LEU A O 1
ATOM 679 N N . ASN A 1 92 ? -9.946 -12.204 -4.271 1.00 63.31 92 ASN A N 1
ATOM 680 C CA . ASN A 1 92 ? -9.807 -13.412 -3.453 1.00 63.31 92 ASN A CA 1
ATOM 681 C C . ASN A 1 92 ? -10.476 -13.261 -2.087 1.00 63.31 92 ASN A C 1
ATOM 683 O O . ASN A 1 92 ? -10.256 -12.210 -1.447 1.00 63.31 92 ASN A O 1
#